Protein AF-A0AAD6Q3X9-F1 (afdb_monomer_lite)

InterPro domains:
  IPR006501 Pectinesterase inhibitor domain [PF04043] (33-123)
  IPR006501 Pectinesterase inhibitor domain [SM00856] (29-137)
  IPR006501 Pectinesterase inhibitor domain [TIGR01614] (27-122)
  IPR035513 Invertase/pectin methylesterase inhibitor domain superfamily [G3DSA:1.20.140.40] (32-134)
  IPR035513 Invertase/pectin methylesterase inhibitor domain superfamily [SSF101148] (34-123)
  IPR051955 Pectinesterase Inhibitor [PTHR31080] (31-121)

pLDDT: mean 74.91, std 17.47, range [41.41, 97.0]

Secondary structure (DSSP, 8-state):
------PPP-------------PPPPP--HHHHHHHHHHTSS-HHHHHHHHHTS---S---HHHHHHHHHHHHHHHHHHHTTHHHHHHTT---HHHHHHHHHHHHHHHHHHHHHHHHHHHHHSSHHHHHHHHHHHHHHHTTT-

Structure (mmCIF, N/CA/C/O backbone):
data_AF-A0AAD6Q3X9-F1
#
_entry.id   AF-A0AAD6Q3X9-F1
#
loop_
_atom_site.group_PDB
_atom_site.id
_atom_site.type_symbol
_atom_site.label_atom_id
_atom_site.label_alt_id
_atom_site.label_comp_id
_atom_site.label_asym_id
_atom_site.label_entity_id
_atom_site.label_seq_id
_atom_site.pdbx_PDB_ins_code
_atom_site.Cartn_x
_atom_site.Cartn_y
_atom_site.Cartn_z
_atom_site.occupancy
_atom_site.B_iso_or_equiv
_atom_site.auth_seq_id
_atom_site.auth_comp_id
_atom_site.auth_asym_id
_atom_site.auth_atom_id
_atom_site.pdbx_PDB_model_num
ATOM 1 N N . MET A 1 1 ? -13.764 -20.085 -17.837 1.00 48.41 1 MET A N 1
ATOM 2 C CA . MET A 1 1 ? -13.186 -20.551 -19.112 1.00 48.41 1 MET A CA 1
ATOM 3 C C . MET A 1 1 ? -14.126 -20.128 -20.227 1.00 48.41 1 MET A C 1
ATOM 5 O O . MET A 1 1 ? -15.186 -20.718 -20.372 1.00 48.41 1 MET A O 1
ATOM 9 N N . ILE A 1 2 ? -13.782 -19.062 -20.946 1.00 49.53 2 ILE A N 1
ATOM 10 C CA . ILE A 1 2 ? -14.475 -18.673 -22.175 1.00 49.53 2 ILE A CA 1
ATOM 11 C C . ILE A 1 2 ? -13.390 -18.626 -23.242 1.00 49.53 2 ILE A C 1
ATOM 13 O O . ILE A 1 2 ? -12.556 -17.726 -23.248 1.00 49.53 2 ILE A O 1
ATOM 17 N N . ILE A 1 3 ? -13.346 -19.664 -24.075 1.00 55.38 3 ILE A N 1
ATOM 18 C CA . ILE A 1 3 ? -12.502 -19.686 -25.267 1.00 55.38 3 ILE A CA 1
ATOM 19 C C . ILE A 1 3 ? -13.245 -18.848 -26.308 1.00 55.38 3 ILE A C 1
ATOM 21 O O . ILE A 1 3 ? -14.200 -19.317 -26.922 1.00 55.38 3 ILE A O 1
ATOM 25 N N . GLY A 1 4 ? -12.853 -17.585 -26.454 1.00 48.38 4 GLY A N 1
ATOM 26 C CA . GLY A 1 4 ? -13.319 -16.740 -27.547 1.00 48.38 4 GLY A CA 1
ATOM 27 C C . GLY A 1 4 ? -12.551 -17.089 -28.816 1.00 48.38 4 GLY A C 1
ATOM 28 O O . GLY A 1 4 ? -11.386 -16.729 -28.945 1.00 48.38 4 GLY A O 1
ATOM 29 N N . ALA A 1 5 ? -13.182 -17.807 -29.743 1.00 64.50 5 ALA A N 1
ATOM 30 C CA . ALA A 1 5 ? -12.652 -17.987 -31.089 1.00 64.50 5 ALA A CA 1
ATOM 31 C C . ALA A 1 5 ? -13.015 -16.759 -31.932 1.00 64.50 5 ALA A C 1
ATOM 33 O O . ALA A 1 5 ? -14.195 -16.435 -32.072 1.00 64.50 5 ALA A O 1
ATOM 34 N N . VAL A 1 6 ? -12.015 -16.085 -32.503 1.00 58.03 6 VAL A N 1
ATOM 35 C CA . VAL A 1 6 ? -12.230 -14.988 -33.455 1.00 58.03 6 VAL A CA 1
ATOM 36 C C . VAL A 1 6 ? -11.811 -15.445 -34.847 1.00 58.03 6 VAL A C 1
ATOM 38 O O . VAL A 1 6 ? -10.683 -15.881 -35.067 1.00 58.03 6 VAL A O 1
ATOM 41 N N . ILE A 1 7 ? -12.760 -15.381 -35.779 1.00 48.94 7 ILE A N 1
ATOM 42 C CA . ILE A 1 7 ? -12.599 -15.761 -37.183 1.00 48.94 7 ILE A CA 1
ATOM 43 C C . ILE A 1 7 ? -11.829 -14.644 -37.898 1.00 48.94 7 ILE A C 1
ATOM 45 O O . ILE A 1 7 ? -12.290 -13.505 -37.951 1.00 48.94 7 ILE A O 1
ATOM 49 N N . GLY A 1 8 ? -10.659 -14.969 -38.450 1.00 45.84 8 GLY A N 1
ATOM 50 C CA . GLY A 1 8 ? -9.857 -14.045 -39.250 1.00 45.84 8 GLY A CA 1
ATOM 51 C C . GLY A 1 8 ? -10.386 -13.915 -40.679 1.00 45.84 8 GLY A C 1
ATOM 52 O O . GLY A 1 8 ? -10.611 -14.914 -41.362 1.00 45.84 8 GLY A O 1
ATOM 53 N N . VAL A 1 9 ? -10.554 -12.680 -41.154 1.00 55.53 9 VAL A N 1
ATOM 54 C CA . VAL A 1 9 ? -10.834 -12.394 -42.568 1.00 55.53 9 VAL A CA 1
ATOM 55 C C . VAL A 1 9 ? -9.515 -12.418 -43.342 1.00 55.53 9 VAL A C 1
ATOM 57 O O . VAL A 1 9 ? -8.615 -11.623 -43.080 1.00 55.53 9 VAL A O 1
ATOM 60 N N . VAL A 1 10 ? -9.402 -13.319 -44.318 1.00 54.44 10 VAL A N 1
ATOM 61 C CA . VAL A 1 10 ? -8.279 -13.358 -45.267 1.00 54.44 10 VAL A CA 1
ATOM 62 C C . VAL A 1 10 ? -8.405 -12.179 -46.234 1.00 54.44 10 VAL A C 1
ATOM 64 O O . VAL A 1 10 ? -9.295 -12.158 -47.084 1.00 54.44 10 VAL A O 1
ATOM 67 N N . VAL A 1 11 ? -7.499 -11.202 -46.138 1.00 50.94 11 VAL A N 1
ATOM 68 C CA . VAL A 1 11 ? -7.372 -10.133 -47.139 1.00 50.94 11 VAL A CA 1
ATOM 69 C C . VAL A 1 11 ? -6.467 -10.602 -48.278 1.00 50.94 11 VAL A C 1
ATOM 71 O O . VAL A 1 11 ? -5.320 -11.004 -48.089 1.00 50.94 11 VAL A O 1
ATOM 74 N N . HIS A 1 12 ? -7.025 -10.553 -49.484 1.00 48.38 12 HIS A N 1
ATOM 75 C CA . HIS A 1 12 ? -6.405 -10.948 -50.741 1.00 48.38 12 HIS A CA 1
ATOM 76 C C . HIS A 1 12 ? -5.201 -10.047 -51.083 1.00 48.38 12 HIS A C 1
ATOM 78 O O . HIS A 1 12 ? -5.324 -8.823 -51.157 1.00 48.38 12 HIS A O 1
ATOM 84 N N . LYS A 1 13 ? -4.040 -10.661 -51.337 1.00 50.06 13 LYS A N 1
ATOM 85 C CA . LYS A 1 13 ? -2.780 -9.999 -51.710 1.00 50.06 13 LYS A CA 1
ATOM 86 C C . LYS A 1 13 ? -2.906 -9.327 -53.083 1.00 50.06 13 LYS A C 1
ATOM 88 O O . LYS A 1 13 ? -2.861 -10.002 -54.109 1.00 50.06 13 LYS A O 1
ATOM 93 N N . ARG A 1 14 ? -3.004 -7.994 -53.120 1.00 47.41 14 ARG A N 1
ATOM 94 C CA . ARG A 1 14 ? -2.735 -7.203 -54.332 1.00 47.41 14 ARG A CA 1
ATOM 95 C C . ARG A 1 14 ? -1.335 -6.612 -54.237 1.00 47.41 14 ARG A C 1
ATOM 97 O O . ARG A 1 14 ? -1.044 -5.792 -53.376 1.00 47.41 14 ARG A O 1
ATOM 104 N N . ASN A 1 15 ? -0.468 -7.092 -55.120 1.00 60.22 15 ASN A N 1
ATOM 105 C CA . ASN A 1 15 ? 0.898 -6.629 -55.296 1.00 60.22 15 ASN A CA 1
ATOM 106 C C . ASN A 1 15 ? 0.886 -5.220 -55.905 1.00 60.22 15 ASN A C 1
ATOM 108 O O . ASN A 1 15 ? 0.592 -5.085 -57.088 1.00 60.22 15 ASN A O 1
ATOM 112 N N . ASN A 1 16 ? 1.212 -4.196 -55.118 1.00 41.56 16 ASN A N 1
ATOM 113 C CA . ASN A 1 16 ? 1.607 -2.891 -55.638 1.00 41.56 16 ASN A CA 1
ATOM 114 C C . ASN A 1 16 ? 2.764 -2.342 -54.803 1.00 41.56 16 ASN A C 1
ATOM 116 O O . ASN A 1 16 ? 2.678 -2.238 -53.582 1.00 41.56 16 ASN A O 1
ATOM 120 N N . LYS A 1 17 ? 3.863 -2.031 -55.496 1.00 55.41 17 LYS A N 1
ATOM 121 C CA . LYS A 1 17 ? 5.062 -1.399 -54.945 1.00 55.41 17 LYS A CA 1
ATOM 122 C C . LYS A 1 17 ? 4.683 -0.069 -54.298 1.00 55.41 17 LYS A C 1
ATOM 124 O O . LYS A 1 17 ? 4.162 0.816 -54.971 1.00 55.41 17 LYS A O 1
ATOM 129 N N . SER A 1 18 ? 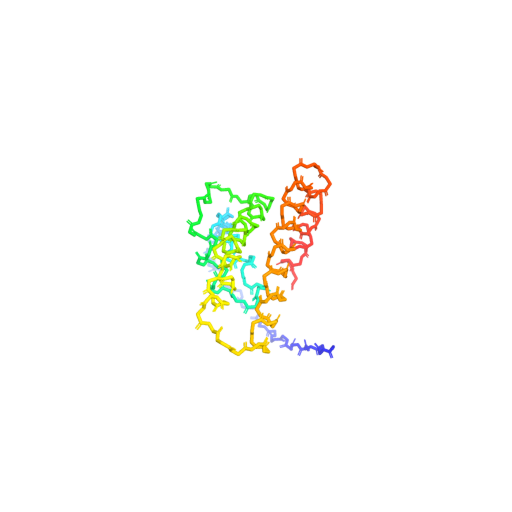4.990 0.093 -53.020 1.00 41.41 18 SER A N 1
ATOM 130 C CA . SER A 1 18 ? 5.096 1.395 -52.365 1.00 41.41 18 SER A CA 1
ATOM 131 C C . SER A 1 18 ? 6.123 1.263 -51.252 1.00 41.41 18 SER A C 1
ATOM 133 O O . SER A 1 18 ? 6.050 0.345 -50.434 1.00 41.41 18 SER A O 1
ATOM 135 N N . SER A 1 19 ? 7.133 2.126 -51.316 1.00 49.69 19 SER A N 1
ATOM 136 C CA . SER A 1 19 ? 8.240 2.235 -50.375 1.00 49.69 19 SER A CA 1
ATOM 137 C C . SER A 1 19 ? 7.707 2.233 -48.948 1.00 49.69 19 SER A C 1
ATOM 139 O O . SER A 1 19 ? 6.972 3.133 -48.557 1.00 49.69 19 SER A O 1
ATOM 141 N N . SER A 1 20 ? 8.022 1.179 -48.204 1.00 42.88 20 SER A N 1
ATOM 142 C CA . SER A 1 20 ? 7.742 1.107 -46.777 1.00 42.88 20 SER A CA 1
ATOM 143 C C . SER A 1 20 ? 9.039 1.480 -46.082 1.00 42.88 20 SER A C 1
ATOM 145 O O . SER A 1 20 ? 9.967 0.672 -46.046 1.00 42.88 20 SER A O 1
ATOM 147 N N . ASP A 1 21 ? 9.125 2.718 -45.601 1.00 49.44 21 ASP A N 1
ATOM 148 C CA . ASP A 1 21 ? 10.098 3.053 -44.568 1.00 49.44 21 ASP A CA 1
ATOM 149 C C . ASP A 1 21 ? 9.933 2.034 -43.427 1.00 49.44 21 ASP A C 1
ATOM 151 O O . ASP A 1 21 ? 8.794 1.735 -43.041 1.00 49.44 21 ASP A O 1
ATOM 155 N N . PRO A 1 22 ? 11.020 1.435 -42.912 1.00 49.88 22 PRO A N 1
ATOM 156 C CA . PRO A 1 22 ? 10.912 0.538 -41.778 1.00 49.88 22 PRO A CA 1
ATOM 157 C C . PRO A 1 22 ? 10.394 1.359 -40.597 1.00 49.88 22 PRO A C 1
ATOM 159 O O . PRO A 1 22 ? 11.081 2.253 -40.107 1.00 49.88 22 PRO A O 1
ATOM 162 N N . VAL A 1 23 ? 9.162 1.077 -40.165 1.00 50.75 23 VAL A N 1
ATOM 163 C CA . VAL A 1 23 ? 8.618 1.598 -38.908 1.00 50.75 23 VAL A CA 1
ATOM 164 C C . VAL A 1 23 ? 9.637 1.243 -37.822 1.00 50.75 23 VAL A C 1
ATOM 166 O O . VAL A 1 23 ? 9.918 0.052 -37.652 1.00 50.75 23 VAL A O 1
ATOM 169 N N . PRO A 1 24 ? 10.238 2.230 -37.130 1.00 54.66 24 PRO A N 1
ATOM 170 C CA . PRO A 1 24 ? 11.192 1.941 -36.075 1.00 54.66 24 PRO A CA 1
ATOM 171 C C . PRO A 1 24 ? 10.519 1.034 -35.039 1.00 54.66 24 PRO A C 1
ATOM 173 O O . PRO A 1 24 ? 9.344 1.258 -34.723 1.00 54.66 24 PRO A O 1
ATOM 176 N N . PRO A 1 25 ? 11.213 0.006 -34.519 1.00 56.84 25 PRO A N 1
ATOM 177 C CA . PRO A 1 25 ? 10.680 -0.772 -33.411 1.00 56.84 25 PRO A CA 1
ATOM 178 C C . PRO A 1 25 ? 10.278 0.196 -32.288 1.00 56.84 25 PRO A C 1
ATOM 180 O O . PRO A 1 25 ? 10.988 1.181 -32.067 1.00 56.84 25 PRO A O 1
ATOM 183 N N . PRO A 1 26 ? 9.132 -0.023 -31.619 1.00 57.59 26 PRO A N 1
ATOM 184 C CA . PRO A 1 26 ? 8.648 0.903 -30.608 1.00 57.59 26 PRO A CA 1
ATOM 185 C C . PRO A 1 26 ? 9.732 1.096 -29.549 1.00 57.59 26 PRO A C 1
ATOM 187 O O . PRO A 1 26 ? 10.123 0.141 -28.876 1.00 57.59 26 PRO A O 1
ATOM 190 N N . GLU A 1 27 ? 10.228 2.328 -29.432 1.00 58.28 27 GLU A N 1
ATOM 191 C CA . GLU A 1 27 ? 11.185 2.705 -28.399 1.00 58.28 27 GLU A CA 1
ATOM 192 C C . GLU A 1 27 ? 10.575 2.354 -27.038 1.00 58.28 27 GLU A C 1
ATOM 194 O O . GLU A 1 27 ? 9.481 2.806 -26.685 1.00 58.28 27 GLU A O 1
ATOM 199 N N . LEU A 1 28 ? 11.267 1.501 -26.281 1.00 63.38 28 LEU A N 1
ATOM 200 C CA . LEU A 1 28 ? 10.874 1.120 -24.930 1.00 63.38 28 LEU A CA 1
ATOM 201 C C . LEU A 1 28 ? 11.145 2.309 -24.009 1.00 63.38 28 LEU A C 1
ATOM 203 O O . LEU A 1 28 ? 12.181 2.393 -23.360 1.00 63.38 28 LEU A O 1
ATOM 207 N N . THR A 1 29 ? 10.215 3.257 -23.976 1.00 75.19 29 THR A N 1
ATOM 208 C CA . THR A 1 29 ? 10.252 4.355 -23.011 1.00 75.19 29 THR A CA 1
ATOM 209 C C . THR A 1 29 ? 9.669 3.892 -21.667 1.00 75.19 29 THR A C 1
ATOM 211 O O . THR A 1 29 ? 8.748 3.063 -21.648 1.00 75.19 29 THR A O 1
ATOM 214 N N . PRO A 1 30 ? 10.115 4.457 -20.530 1.00 73.19 30 PRO A N 1
ATOM 215 C CA . PRO A 1 30 ? 9.511 4.195 -19.220 1.00 73.19 30 PRO A CA 1
ATOM 216 C C . PRO A 1 30 ? 7.989 4.394 -19.213 1.00 73.19 30 PRO A C 1
ATOM 218 O O . PRO A 1 30 ? 7.249 3.590 -18.652 1.00 73.19 30 PRO A O 1
ATOM 221 N N . ALA A 1 31 ? 7.499 5.414 -19.926 1.00 76.06 31 ALA A N 1
ATOM 222 C CA . ALA A 1 31 ? 6.073 5.711 -20.034 1.00 76.06 31 ALA A CA 1
ATOM 223 C C . ALA A 1 31 ? 5.286 4.633 -20.802 1.00 76.06 31 ALA A C 1
ATOM 225 O O . ALA A 1 31 ? 4.164 4.297 -20.419 1.00 76.06 31 ALA A O 1
ATOM 226 N N . THR A 1 32 ? 5.851 4.080 -21.881 1.00 79.81 32 THR A N 1
ATOM 227 C CA . THR A 1 32 ? 5.218 2.989 -22.642 1.00 79.81 32 THR A CA 1
ATOM 228 C C . THR A 1 32 ? 5.217 1.678 -21.862 1.00 79.81 32 THR A C 1
ATOM 230 O O . THR A 1 32 ? 4.199 0.987 -21.853 1.00 79.81 32 THR A O 1
ATOM 233 N N . SER A 1 33 ? 6.304 1.372 -21.147 1.00 77.88 33 SER A N 1
ATOM 234 C CA . SER A 1 33 ? 6.381 0.196 -20.274 1.00 77.88 33 SER A CA 1
ATOM 235 C C . SER A 1 33 ? 5.389 0.299 -19.115 1.00 77.88 33 SER A C 1
ATOM 237 O O . SER A 1 33 ? 4.636 -0.641 -18.865 1.00 77.88 33 SER A O 1
ATOM 239 N N . LEU A 1 34 ? 5.296 1.469 -18.472 1.00 80.44 34 LEU A N 1
ATOM 240 C CA . LEU A 1 34 ? 4.317 1.706 -17.413 1.00 80.44 34 LEU A CA 1
ATOM 241 C C . LEU A 1 34 ? 2.877 1.558 -17.921 1.00 80.44 34 LEU A C 1
ATOM 243 O O . LEU A 1 34 ? 2.052 0.932 -17.258 1.00 80.44 34 LEU A O 1
ATOM 247 N N . LYS A 1 35 ? 2.559 2.092 -19.109 1.00 83.62 35 LYS A N 1
ATOM 248 C CA . LYS A 1 35 ? 1.228 1.912 -19.713 1.00 83.62 35 LYS A CA 1
ATOM 249 C C . LYS A 1 35 ? 0.890 0.439 -19.931 1.00 83.62 35 LYS A C 1
ATOM 251 O O . LYS A 1 35 ? -0.241 0.049 -19.652 1.00 83.62 35 LYS A O 1
ATOM 256 N N . ALA A 1 36 ? 1.842 -0.368 -20.397 1.00 83.38 36 ALA A N 1
ATOM 257 C CA . ALA A 1 36 ? 1.631 -1.801 -20.583 1.00 83.38 36 ALA A CA 1
ATOM 258 C C . ALA A 1 36 ? 1.325 -2.502 -19.248 1.00 83.38 36 ALA A C 1
ATOM 260 O O . ALA A 1 36 ? 0.324 -3.211 -19.153 1.00 83.38 36 ALA A O 1
ATOM 261 N N . VAL A 1 37 ? 2.104 -2.226 -18.196 1.00 79.94 37 VAL A N 1
ATOM 262 C CA . VAL A 1 37 ? 1.875 -2.782 -16.848 1.00 79.94 37 VAL A CA 1
ATOM 263 C C . VAL A 1 37 ? 0.517 -2.355 -16.289 1.00 79.94 37 VAL A C 1
ATOM 265 O O . VAL A 1 37 ? -0.253 -3.187 -15.821 1.00 79.94 37 VAL A O 1
ATOM 268 N N . CYS A 1 38 ? 0.169 -1.071 -16.382 1.00 85.19 38 CYS A N 1
ATOM 269 C CA . CYS A 1 38 ? -1.105 -0.585 -15.858 1.00 85.19 38 CYS A CA 1
ATOM 270 C C . CYS A 1 38 ? -2.318 -1.090 -16.651 1.00 85.19 38 CYS A C 1
ATOM 272 O O . CYS A 1 38 ? -3.402 -1.205 -16.078 1.00 85.19 38 CYS A O 1
ATOM 274 N N . SER A 1 39 ? -2.159 -1.426 -17.938 1.00 88.44 39 SER A N 1
ATOM 275 C CA . SER A 1 39 ? -3.264 -1.891 -18.789 1.00 88.44 39 SER A CA 1
ATOM 276 C C . SER A 1 39 ? -3.894 -3.208 -18.329 1.00 88.44 39 SER A C 1
ATOM 278 O O . SER A 1 39 ? -5.071 -3.435 -18.593 1.00 88.44 39 SER A O 1
ATOM 280 N N . VAL A 1 40 ? -3.140 -4.039 -17.602 1.00 86.56 40 VAL A N 1
ATOM 281 C CA . VAL A 1 40 ? -3.616 -5.325 -17.066 1.00 86.56 40 VAL A CA 1
ATOM 282 C C . VAL A 1 40 ? -4.124 -5.228 -15.624 1.00 86.56 40 VAL A C 1
ATOM 284 O O . VAL A 1 40 ? -4.487 -6.237 -15.024 1.00 86.56 40 VAL A O 1
ATOM 287 N N . THR A 1 41 ? -4.154 -4.025 -15.044 1.00 86.88 41 THR A N 1
ATOM 288 C CA . THR A 1 41 ? -4.675 -3.803 -13.688 1.00 86.88 41 THR A CA 1
ATOM 289 C C . THR A 1 41 ? -6.180 -3.550 -13.702 1.00 86.88 41 THR A C 1
ATOM 291 O O . THR A 1 41 ? -6.743 -3.090 -14.694 1.00 86.88 41 THR A O 1
ATOM 294 N N . GLN A 1 42 ? -6.841 -3.784 -12.566 1.00 93.94 42 GLN A N 1
ATOM 295 C CA . GLN A 1 42 ? -8.264 -3.465 -12.401 1.00 93.94 42 GLN A CA 1
ATOM 296 C C . GLN A 1 42 ? -8.554 -1.956 -12.523 1.00 93.94 42 GLN A C 1
ATOM 298 O O . GLN A 1 42 ? -9.654 -1.577 -12.922 1.00 93.94 42 GLN A O 1
ATOM 303 N N . TYR A 1 43 ? -7.573 -1.094 -12.217 1.00 91.38 43 TYR A N 1
ATOM 304 C CA . TYR A 1 43 ? -7.710 0.367 -12.265 1.00 91.38 43 TYR A CA 1
ATOM 305 C C . TYR A 1 43 ? -6.572 1.021 -13.069 1.00 91.38 43 TYR A C 1
ATOM 307 O O . TYR A 1 43 ? -5.683 1.650 -12.485 1.00 91.38 43 TYR A O 1
ATOM 315 N N . PRO A 1 44 ? -6.598 0.932 -14.414 1.00 89.94 44 PRO A N 1
ATOM 316 C CA . PRO A 1 44 ? -5.481 1.365 -15.255 1.00 89.94 44 PRO A CA 1
ATOM 317 C C . PRO A 1 44 ? -5.136 2.851 -15.121 1.00 89.94 44 PRO A C 1
ATOM 319 O O . PRO A 1 44 ? -3.962 3.216 -15.077 1.00 89.94 44 PRO A O 1
ATOM 322 N N . ALA A 1 45 ? -6.155 3.713 -15.029 1.00 92.19 45 ALA A N 1
ATOM 323 C CA . ALA A 1 45 ? -5.963 5.155 -14.890 1.00 92.19 45 ALA A CA 1
ATOM 324 C C . ALA A 1 45 ? -5.305 5.509 -13.549 1.00 92.19 45 ALA A C 1
ATOM 326 O O . ALA A 1 45 ? -4.313 6.233 -13.522 1.00 92.19 45 ALA A O 1
ATOM 327 N N . SER A 1 46 ? -5.813 4.941 -12.451 1.00 90.69 46 SER A N 1
ATOM 328 C CA . SER A 1 46 ? -5.251 5.134 -11.113 1.00 90.69 46 SER A CA 1
ATOM 329 C C . SER A 1 46 ? -3.820 4.613 -11.031 1.00 90.69 46 SER A C 1
ATOM 331 O O . SER A 1 46 ? -2.952 5.332 -10.558 1.00 90.69 46 SER A O 1
ATOM 333 N N . CYS A 1 47 ? -3.550 3.418 -11.567 1.00 88.56 47 CYS A N 1
ATOM 334 C CA . CYS A 1 47 ? -2.199 2.860 -11.642 1.00 88.56 47 CYS A CA 1
ATOM 335 C C . CYS A 1 47 ? -1.225 3.832 -12.318 1.00 88.56 47 CYS A C 1
ATOM 337 O O . CYS A 1 47 ? -0.181 4.164 -11.753 1.00 88.56 47 CYS A O 1
ATOM 339 N N . PHE A 1 48 ? -1.592 4.342 -13.499 1.00 88.38 48 PHE A N 1
ATOM 340 C CA . PHE A 1 48 ? -0.726 5.247 -14.243 1.00 88.38 48 PHE A CA 1
ATOM 341 C C . PHE A 1 48 ? -0.495 6.547 -13.473 1.00 88.38 48 PHE A C 1
ATOM 343 O O . PHE A 1 48 ? 0.654 6.937 -13.286 1.00 88.38 48 PHE A O 1
ATOM 350 N N . SER A 1 49 ? -1.549 7.204 -12.982 1.00 89.38 49 SER A N 1
ATOM 351 C CA . SER A 1 49 ? -1.421 8.456 -12.227 1.00 89.38 49 SER A CA 1
ATOM 352 C C . SER A 1 49 ? -0.613 8.291 -10.937 1.00 89.38 49 SER A C 1
ATOM 354 O O . SER A 1 49 ? 0.237 9.128 -10.650 1.00 89.38 49 SER A O 1
ATOM 356 N N . SER A 1 50 ? -0.823 7.208 -10.187 1.00 86.62 50 SER A N 1
ATOM 357 C CA . SER A 1 50 ? -0.120 6.963 -8.926 1.00 86.62 50 SER A CA 1
ATOM 358 C C . SER A 1 50 ? 1.371 6.674 -9.110 1.00 86.62 50 SER A C 1
ATOM 360 O O . SER A 1 50 ? 2.176 7.137 -8.307 1.00 86.62 50 SER A O 1
ATOM 362 N N . ILE A 1 51 ? 1.756 5.931 -10.153 1.00 81.31 51 ILE A N 1
ATOM 363 C CA . ILE A 1 51 ? 3.163 5.560 -10.383 1.00 81.31 51 ILE A CA 1
ATOM 364 C C . ILE A 1 51 ? 3.909 6.657 -11.149 1.00 81.31 51 ILE A C 1
ATOM 366 O O . ILE A 1 51 ? 5.050 6.961 -10.817 1.00 81.31 51 ILE A O 1
ATOM 370 N N . SER A 1 52 ? 3.266 7.295 -12.133 1.00 82.75 52 SER A N 1
ATOM 371 C CA . SER A 1 52 ? 3.876 8.384 -12.917 1.00 82.75 52 SER A CA 1
ATOM 372 C C . SER A 1 52 ? 4.200 9.630 -12.088 1.00 82.75 52 SER A C 1
ATOM 374 O O . SER A 1 52 ? 5.079 10.397 -12.472 1.00 82.75 52 SER A O 1
ATOM 376 N N . ALA A 1 53 ? 3.512 9.825 -10.957 1.00 78.62 53 ALA A N 1
ATOM 377 C CA . ALA A 1 53 ? 3.797 10.891 -10.000 1.00 78.62 53 ALA A CA 1
ATOM 378 C C . ALA A 1 53 ? 5.111 10.684 -9.226 1.00 78.62 53 ALA A C 1
ATOM 380 O O . ALA A 1 53 ? 5.619 11.628 -8.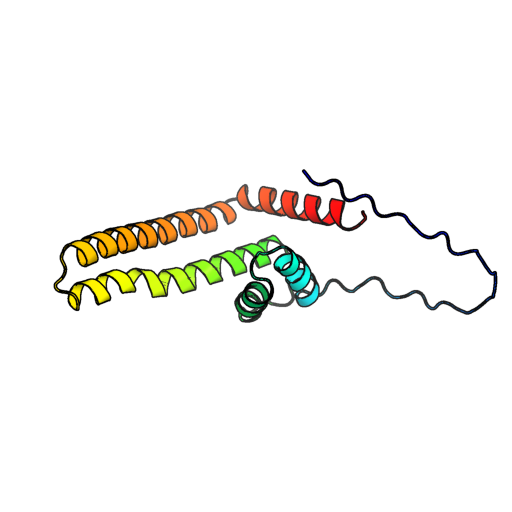623 1.00 78.62 53 ALA A O 1
ATOM 381 N N . LEU A 1 54 ? 5.661 9.466 -9.220 1.00 72.56 54 LEU A N 1
ATOM 382 C CA . LEU A 1 54 ? 6.983 9.197 -8.669 1.00 72.56 54 LEU A CA 1
ATOM 383 C C . LEU A 1 54 ? 8.051 9.510 -9.719 1.00 72.56 54 LEU A C 1
ATOM 385 O O . LEU A 1 54 ? 7.833 9.309 -10.911 1.00 72.56 54 LEU A O 1
ATOM 389 N N . GLU A 1 55 ? 9.228 9.962 -9.285 1.00 64.50 55 GLU A N 1
ATOM 390 C CA . GLU A 1 55 ? 10.381 10.145 -10.171 1.00 64.50 55 GLU A CA 1
ATOM 391 C C . GLU A 1 55 ? 10.822 8.790 -10.751 1.00 64.50 55 GLU A C 1
ATOM 393 O O . GLU A 1 55 ? 11.670 8.083 -10.207 1.00 64.50 55 GLU A O 1
ATOM 398 N N . MET A 1 56 ? 10.222 8.414 -11.880 1.00 63.41 56 MET A N 1
ATOM 399 C CA . MET A 1 56 ? 10.588 7.261 -12.697 1.00 63.41 56 MET A CA 1
ATOM 400 C C . MET A 1 56 ? 11.869 7.580 -13.471 1.00 63.41 56 MET A C 1
ATOM 402 O O . MET A 1 56 ? 11.839 7.631 -14.699 1.00 63.41 56 MET A O 1
ATO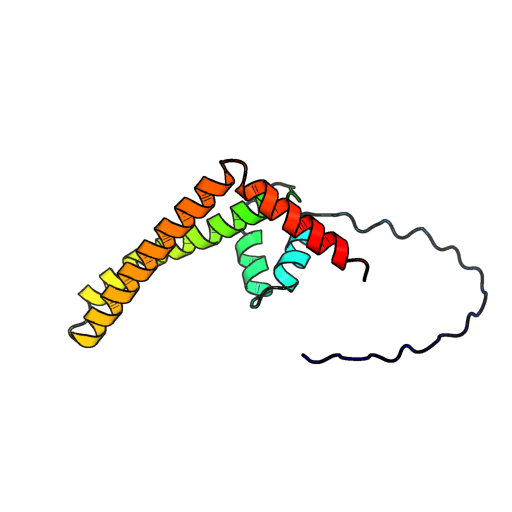M 406 N N . GLY A 1 57 ? 12.967 7.911 -12.783 1.00 57.59 57 GLY A N 1
ATOM 407 C CA . GLY A 1 57 ? 14.194 8.388 -13.425 1.00 57.59 57 GLY A CA 1
ATOM 408 C C . GLY A 1 57 ? 14.582 7.486 -14.593 1.00 57.59 57 GLY A C 1
ATOM 409 O O . GLY A 1 57 ? 14.989 6.371 -14.332 1.00 57.59 57 GLY A O 1
ATOM 410 N N . ASN A 1 58 ? 14.364 7.943 -15.835 1.00 63.16 58 ASN A N 1
ATOM 411 C CA . ASN A 1 58 ? 14.547 7.304 -17.153 1.00 63.16 58 ASN A CA 1
ATOM 412 C C . ASN A 1 58 ? 14.695 5.765 -17.238 1.00 63.16 58 ASN A C 1
ATOM 414 O O . ASN A 1 58 ? 15.381 5.265 -18.126 1.00 63.16 58 ASN A O 1
ATOM 418 N N . THR A 1 59 ? 14.058 4.999 -16.356 1.00 66.44 59 THR A N 1
ATOM 419 C CA . THR A 1 59 ? 14.329 3.570 -16.190 1.00 66.44 59 THR A CA 1
ATOM 420 C C . THR A 1 59 ? 13.143 2.746 -16.640 1.00 66.44 59 THR A C 1
ATOM 422 O O . THR A 1 59 ? 11.989 3.022 -16.311 1.00 66.44 59 THR A O 1
ATOM 425 N N . THR A 1 60 ? 13.443 1.722 -17.424 1.00 69.69 60 THR A N 1
ATOM 426 C CA . THR A 1 60 ? 12.508 0.682 -17.845 1.00 69.69 60 THR A CA 1
ATOM 427 C C . THR A 1 60 ? 12.681 -0.600 -17.038 1.00 69.69 60 THR A C 1
ATOM 429 O O . THR A 1 60 ? 12.020 -1.586 -17.352 1.00 69.69 60 THR A O 1
ATOM 432 N N . ASP A 1 61 ? 13.543 -0.585 -16.012 1.00 71.75 61 ASP A N 1
ATOM 433 C CA . ASP A 1 61 ? 13.830 -1.738 -15.163 1.00 71.75 61 ASP A CA 1
ATOM 434 C C . ASP A 1 61 ? 12.561 -2.177 -14.399 1.00 71.75 61 ASP A C 1
ATOM 436 O O . ASP A 1 61 ? 12.064 -1.425 -13.546 1.00 71.75 61 ASP A O 1
ATOM 440 N N . PRO A 1 62 ? 12.034 -3.388 -14.672 1.00 70.06 62 PRO A N 1
ATOM 441 C CA . PRO A 1 62 ? 10.867 -3.935 -13.989 1.00 70.06 62 PRO A CA 1
ATOM 442 C C . PRO A 1 62 ? 11.015 -3.969 -12.463 1.00 70.06 62 PRO A C 1
ATOM 444 O O . PRO A 1 62 ? 10.045 -3.700 -11.753 1.00 70.06 62 PRO A O 1
ATOM 447 N N . ALA A 1 63 ? 12.219 -4.229 -11.942 1.00 72.25 63 ALA A N 1
ATOM 448 C CA . ALA A 1 63 ? 12.469 -4.279 -10.506 1.00 72.25 63 ALA A CA 1
ATOM 449 C C . ALA A 1 63 ? 12.369 -2.889 -9.863 1.00 72.25 63 ALA A C 1
ATOM 451 O O . ALA A 1 63 ? 11.825 -2.742 -8.763 1.00 72.25 63 ALA A O 1
ATOM 452 N N . VAL A 1 64 ? 12.844 -1.848 -10.554 1.00 76.56 64 VAL A N 1
ATOM 453 C CA . VAL A 1 64 ? 12.696 -0.461 -10.093 1.00 76.56 64 VAL A CA 1
ATOM 454 C C . VAL A 1 64 ? 11.235 -0.025 -10.162 1.00 76.56 64 VAL A C 1
ATOM 456 O O . VAL A 1 64 ? 10.728 0.536 -9.192 1.00 76.56 64 VAL A O 1
ATOM 459 N N . LEU A 1 65 ? 10.527 -0.336 -11.251 1.00 75.56 65 LEU A N 1
ATOM 460 C CA . LEU A 1 65 ? 9.099 -0.028 -11.390 1.00 75.56 65 LEU A CA 1
ATOM 461 C C . LEU A 1 65 ? 8.251 -0.713 -10.308 1.00 75.56 65 LEU A C 1
ATOM 463 O O . LEU A 1 65 ? 7.340 -0.102 -9.741 1.00 75.56 65 LEU A O 1
ATOM 467 N N . PHE A 1 66 ? 8.575 -1.956 -9.961 1.00 77.94 66 PHE A N 1
ATOM 468 C CA . PHE A 1 66 ? 7.892 -2.671 -8.890 1.00 77.94 66 PHE A CA 1
ATOM 469 C C . PHE A 1 66 ? 8.198 -2.065 -7.510 1.00 77.94 66 PHE A C 1
ATOM 471 O O . PHE A 1 66 ? 7.271 -1.809 -6.743 1.00 77.94 66 PHE A O 1
ATOM 478 N N . LYS A 1 67 ? 9.457 -1.705 -7.213 1.00 79.25 67 LYS A N 1
ATOM 479 C CA . LYS A 1 67 ? 9.810 -0.980 -5.972 1.00 79.25 67 LYS A CA 1
ATOM 480 C C . LYS A 1 67 ? 9.084 0.361 -5.848 1.00 79.25 67 LYS A C 1
ATOM 482 O O . LYS A 1 67 ? 8.631 0.714 -4.760 1.00 79.25 67 LYS A O 1
ATOM 487 N N . LEU A 1 68 ? 8.952 1.102 -6.949 1.00 80.31 68 LEU A N 1
ATOM 488 C CA . LEU A 1 68 ? 8.167 2.337 -6.984 1.00 80.31 68 LEU A CA 1
ATOM 489 C C . LEU A 1 68 ? 6.694 2.054 -6.668 1.00 80.31 68 LEU A C 1
ATOM 491 O O . LEU A 1 68 ? 6.112 2.748 -5.840 1.00 80.31 68 LEU A O 1
ATOM 495 N N . SER A 1 69 ? 6.126 0.991 -7.241 1.00 81.38 69 SER A N 1
ATOM 496 C CA . SER A 1 69 ? 4.750 0.563 -6.962 1.00 81.38 69 SER A CA 1
ATOM 497 C C . SER A 1 69 ? 4.539 0.237 -5.478 1.00 81.38 69 SER A C 1
ATOM 499 O O . SER A 1 69 ? 3.587 0.728 -4.874 1.00 81.38 69 SER A O 1
ATOM 501 N N . LEU A 1 70 ? 5.458 -0.504 -4.847 1.00 85.81 70 LEU A N 1
ATOM 502 C CA . LEU A 1 70 ? 5.394 -0.783 -3.405 1.00 85.81 70 LEU A CA 1
ATOM 503 C C . LEU A 1 70 ? 5.504 0.496 -2.562 1.00 85.81 70 LEU A C 1
ATOM 505 O O . LEU A 1 70 ? 4.796 0.642 -1.567 1.00 85.81 70 LEU A O 1
ATOM 509 N N . ARG A 1 71 ? 6.341 1.458 -2.975 1.00 85.38 71 ARG A N 1
ATOM 510 C CA . ARG A 1 71 ? 6.462 2.758 -2.299 1.00 85.38 71 ARG A CA 1
ATOM 511 C C . ARG A 1 71 ? 5.166 3.566 -2.365 1.00 85.38 71 ARG A C 1
ATOM 513 O O . ARG A 1 71 ? 4.811 4.179 -1.360 1.00 85.38 71 ARG A O 1
ATOM 520 N N . VAL A 1 72 ? 4.458 3.559 -3.501 1.00 87.62 72 VAL A N 1
ATOM 521 C CA . VAL A 1 72 ? 3.122 4.182 -3.606 1.00 87.62 72 VAL A CA 1
ATOM 522 C C . VAL A 1 72 ? 2.203 3.604 -2.535 1.00 87.62 72 VAL A C 1
ATOM 524 O O . VAL A 1 72 ? 1.618 4.358 -1.759 1.00 87.62 72 VAL A O 1
ATOM 527 N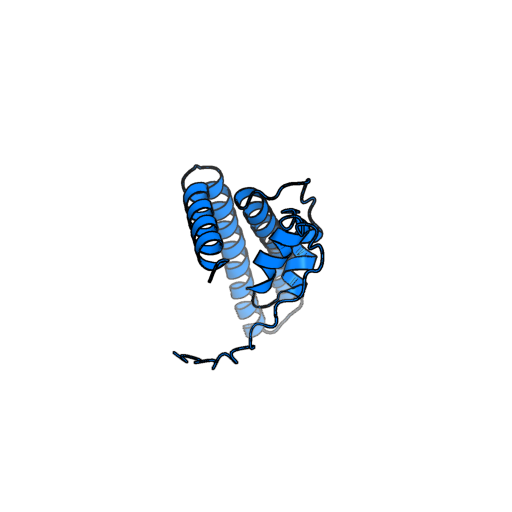 N . VAL A 1 73 ? 2.102 2.273 -2.471 1.00 90.06 73 VAL A N 1
ATOM 528 C CA . VAL A 1 73 ? 1.200 1.593 -1.532 1.00 90.06 73 VAL A CA 1
ATOM 529 C C . VAL A 1 73 ? 1.580 1.917 -0.088 1.00 90.06 73 VAL A C 1
ATOM 531 O O . VAL A 1 73 ? 0.710 2.275 0.700 1.00 90.06 73 VAL A O 1
ATOM 534 N N . MET A 1 74 ? 2.873 1.882 0.248 1.00 89.62 74 MET A N 1
ATOM 535 C CA . MET A 1 74 ? 3.357 2.194 1.595 1.00 89.62 74 MET A CA 1
ATOM 536 C C . MET A 1 74 ? 3.008 3.622 2.016 1.00 89.62 74 MET A C 1
ATOM 538 O O . MET A 1 74 ? 2.569 3.853 3.142 1.00 89.62 74 MET A O 1
ATOM 542 N N . ASN A 1 75 ? 3.182 4.585 1.109 1.00 89.12 75 ASN A N 1
ATOM 543 C CA . ASN A 1 75 ? 2.868 5.982 1.377 1.00 89.12 75 ASN A CA 1
ATOM 544 C C . ASN A 1 75 ? 1.373 6.191 1.649 1.00 89.12 75 ASN A C 1
ATOM 546 O O . ASN A 1 75 ? 1.019 6.924 2.568 1.00 89.12 75 ASN A O 1
ATOM 550 N N . GLU A 1 76 ? 0.494 5.545 0.880 1.00 91.38 76 GLU A N 1
ATOM 551 C CA . GLU A 1 76 ? -0.950 5.648 1.112 1.00 91.38 76 GLU A CA 1
ATOM 552 C C . GLU A 1 76 ? -1.386 4.912 2.386 1.00 91.38 76 GLU A C 1
ATOM 554 O O . GLU A 1 76 ? -2.121 5.484 3.190 1.00 91.38 76 GLU A O 1
ATOM 559 N N . LEU A 1 77 ? -0.874 3.704 2.650 1.00 92.19 77 LEU A N 1
ATOM 560 C CA . LEU A 1 77 ? -1.164 2.977 3.894 1.00 92.19 77 LEU A CA 1
ATOM 561 C C . LEU A 1 77 ? -0.696 3.746 5.133 1.00 92.19 77 LEU A C 1
ATOM 563 O O . LEU A 1 77 ? -1.435 3.846 6.109 1.00 92.19 77 LEU A O 1
ATOM 567 N N . SER A 1 78 ? 0.478 4.377 5.072 1.00 88.44 78 SER A N 1
ATOM 568 C CA . SER A 1 78 ? 1.005 5.189 6.177 1.00 88.44 78 SER A CA 1
ATOM 569 C C . SER A 1 78 ? 0.122 6.393 6.512 1.00 88.44 78 SER A C 1
ATOM 571 O O . SER A 1 78 ? 0.107 6.834 7.656 1.00 88.44 78 SER A O 1
ATOM 573 N N . LYS A 1 79 ? -0.629 6.932 5.541 1.00 89.38 79 LYS A N 1
ATOM 574 C CA . LYS A 1 79 ? -1.612 8.003 5.788 1.00 89.38 79 LYS A CA 1
ATOM 575 C C . LYS A 1 79 ? -2.912 7.468 6.389 1.00 89.38 79 LYS A C 1
ATOM 577 O O . LYS A 1 79 ? -3.587 8.194 7.117 1.00 89.38 79 LYS A O 1
ATOM 582 N N . LEU A 1 80 ? -3.280 6.234 6.043 1.00 91.81 80 LEU A N 1
ATOM 583 C CA . LEU A 1 80 ? -4.518 5.594 6.482 1.00 91.81 80 LEU A CA 1
ATOM 584 C C . LEU A 1 80 ? -4.408 4.968 7.870 1.00 91.81 80 LEU A C 1
ATOM 586 O O . LEU A 1 80 ? -5.412 4.948 8.573 1.00 91.81 80 LEU A O 1
ATOM 590 N N . LYS A 1 81 ? -3.225 4.495 8.280 1.00 89.75 81 LYS A N 1
ATOM 591 C CA . LYS A 1 81 ? -3.053 3.744 9.534 1.00 89.75 81 LYS A CA 1
ATOM 592 C C . LYS A 1 81 ? -3.554 4.494 10.775 1.00 89.75 81 LYS A C 1
ATOM 594 O O . LYS A 1 81 ? -4.213 3.906 11.615 1.00 89.75 81 LYS A O 1
ATOM 599 N N . ASP A 1 82 ? -3.358 5.815 10.833 1.00 89.25 82 ASP A N 1
ATOM 600 C CA . ASP A 1 82 ? -3.777 6.629 11.986 1.00 89.25 82 ASP A CA 1
ATOM 601 C C . ASP A 1 82 ? -5.262 7.040 11.908 1.00 89.25 82 ASP A C 1
ATOM 603 O O . ASP A 1 82 ? -5.790 7.711 12.799 1.00 89.25 82 ASP A O 1
ATOM 607 N N . TYR A 1 83 ? -5.938 6.747 10.794 1.00 93.94 83 TYR A N 1
ATOM 608 C CA . TYR A 1 83 ? -7.295 7.218 10.532 1.00 93.94 83 TYR A CA 1
ATOM 609 C C . TYR A 1 83 ? -8.347 6.509 11.398 1.00 93.94 83 TYR A C 1
ATOM 611 O O . TYR A 1 83 ? -9.174 7.213 11.983 1.00 93.94 83 TYR A O 1
ATOM 619 N N . PRO A 1 84 ? -8.326 5.168 11.562 1.00 94.50 84 PRO A N 1
ATOM 620 C CA . PRO A 1 84 ? -9.241 4.487 12.469 1.00 94.50 84 PRO A CA 1
ATOM 621 C C . PRO A 1 84 ? -9.173 5.027 13.899 1.00 94.50 84 PRO A C 1
ATOM 623 O O . PRO A 1 84 ? -10.216 5.319 14.479 1.00 94.50 84 PRO A O 1
ATOM 626 N N . ASP A 1 85 ? -7.972 5.265 14.430 1.00 92.31 85 ASP A N 1
ATOM 627 C CA . ASP A 1 85 ? -7.788 5.779 15.792 1.00 92.31 85 ASP A CA 1
ATOM 628 C C . ASP A 1 85 ? -8.369 7.189 15.964 1.00 92.31 85 ASP A C 1
ATOM 630 O O . ASP A 1 85 ? -9.031 7.480 16.964 1.00 92.31 85 ASP A O 1
ATOM 634 N N . LYS A 1 86 ? -8.198 8.060 14.960 1.00 93.94 86 LYS A N 1
ATOM 635 C CA . LYS A 1 86 ? -8.821 9.396 14.938 1.00 93.94 86 LYS A CA 1
ATOM 636 C C . LYS A 1 86 ? -10.348 9.318 14.914 1.00 93.94 86 LYS A C 1
ATOM 638 O O . LYS A 1 86 ? -11.018 10.126 15.559 1.00 93.94 86 LYS A O 1
ATOM 643 N N . LEU A 1 87 ? -10.908 8.357 14.180 1.00 94.69 87 LEU A N 1
ATOM 644 C CA . LEU A 1 87 ? -12.355 8.157 14.107 1.00 94.69 87 LEU A CA 1
ATOM 645 C C . LEU A 1 87 ? -12.914 7.604 15.420 1.00 94.69 87 LEU A C 1
ATOM 647 O O . LEU A 1 87 ? -13.946 8.090 15.877 1.00 94.69 87 LEU A O 1
ATOM 651 N N . ILE A 1 88 ? -12.219 6.660 16.062 1.00 94.62 88 ILE A N 1
ATOM 652 C CA . ILE A 1 88 ? -12.611 6.097 17.364 1.00 94.62 88 ILE A CA 1
ATOM 653 C C . ILE A 1 88 ? -12.792 7.209 18.404 1.00 94.62 88 ILE A C 1
ATOM 655 O O . ILE A 1 88 ? -13.774 7.197 19.142 1.00 94.62 88 ILE A O 1
ATOM 659 N N . GLN A 1 89 ? -11.904 8.209 18.421 1.00 93.56 89 GLN A N 1
ATOM 660 C CA . GLN A 1 89 ? -11.985 9.351 19.344 1.00 93.56 89 GLN A CA 1
ATOM 661 C C . GLN A 1 89 ? -13.238 10.223 19.151 1.00 93.56 89 GLN A C 1
ATOM 663 O O . GLN A 1 89 ? -13.597 10.981 20.049 1.00 93.56 89 GLN A O 1
ATOM 668 N N . SER A 1 90 ? -13.897 10.131 17.993 1.00 93.81 90 SER A N 1
ATOM 669 C CA . SER A 1 90 ? -15.033 10.981 17.611 1.00 93.81 90 SER A CA 1
ATOM 670 C C . SER A 1 90 ? -16.382 10.247 17.622 1.00 93.81 90 SER A C 1
ATOM 672 O O . SER A 1 90 ? -17.400 10.838 17.264 1.00 93.81 90 SER A O 1
ATOM 674 N N . ILE A 1 91 ? -16.410 8.962 17.990 1.00 94.69 91 ILE A N 1
ATOM 675 C CA . ILE A 1 91 ? -17.588 8.090 17.882 1.00 94.69 91 ILE A CA 1
ATOM 676 C C . ILE A 1 91 ? -17.923 7.503 19.255 1.00 94.69 91 ILE A C 1
ATOM 678 O O . ILE A 1 91 ? -17.042 7.006 19.944 1.00 94.69 91 ILE A O 1
ATOM 682 N N . ASN A 1 92 ? -19.206 7.497 19.631 1.00 94.44 92 ASN A N 1
ATOM 683 C CA . ASN A 1 92 ? -19.687 6.891 20.885 1.00 94.44 92 ASN A CA 1
ATOM 684 C C . ASN A 1 92 ? -20.250 5.471 20.709 1.00 94.44 92 ASN A C 1
ATOM 686 O O . ASN A 1 92 ? -20.496 4.779 21.694 1.00 94.44 92 ASN A O 1
ATOM 690 N N . ASP A 1 93 ? -20.497 5.048 19.470 1.00 97.00 93 ASP A N 1
ATOM 691 C CA . ASP A 1 93 ? -21.008 3.715 19.164 1.00 97.00 93 ASP A CA 1
ATOM 692 C C . ASP A 1 93 ? -19.900 2.669 19.343 1.00 97.00 93 ASP A C 1
ATOM 694 O O . ASP A 1 93 ? -18.885 2.684 18.644 1.00 97.00 93 ASP A O 1
ATOM 698 N N . THR A 1 94 ? -20.103 1.749 20.283 1.00 94.50 94 THR A N 1
ATOM 699 C CA . THR A 1 94 ? -19.114 0.728 20.642 1.00 94.50 94 THR A CA 1
ATOM 700 C C . THR A 1 94 ? -18.898 -0.304 19.537 1.00 94.50 94 THR A C 1
ATOM 702 O O . THR A 1 94 ? -17.783 -0.787 19.376 1.00 94.50 94 THR A O 1
ATOM 705 N N . ILE A 1 95 ? -19.929 -0.617 18.742 1.00 95.44 95 ILE A N 1
ATOM 706 C CA . ILE A 1 95 ? -19.819 -1.554 17.615 1.00 95.44 95 ILE A CA 1
ATOM 707 C C . ILE A 1 95 ? -18.939 -0.929 16.529 1.00 95.44 95 ILE A C 1
ATOM 709 O O . ILE A 1 95 ? -18.050 -1.589 15.989 1.00 95.44 95 ILE A O 1
ATOM 713 N N . LEU A 1 96 ? -19.145 0.358 16.238 1.00 95.75 96 LEU A N 1
ATOM 714 C CA . LEU A 1 96 ? -18.303 1.087 15.290 1.00 95.75 96 LEU A CA 1
ATOM 715 C C . LEU A 1 96 ? -16.867 1.235 15.794 1.00 95.75 96 LEU A C 1
ATOM 717 O O . LEU A 1 96 ? -15.936 1.079 15.006 1.00 95.75 96 LEU A O 1
ATOM 721 N N . GLN A 1 97 ? -16.666 1.494 17.088 1.00 96.12 97 GLN A N 1
ATOM 722 C CA . GLN A 1 97 ? -15.321 1.534 17.661 1.00 96.12 97 GLN A CA 1
ATOM 723 C C . GLN A 1 97 ? -14.596 0.194 17.507 1.00 96.12 97 GLN A C 1
ATOM 725 O O . GLN A 1 97 ? -13.432 0.177 17.115 1.00 96.12 97 GLN A O 1
ATOM 730 N N . ASP A 1 98 ? -15.264 -0.927 17.779 1.00 95.94 98 ASP A N 1
ATOM 731 C CA . ASP A 1 98 ? -14.649 -2.250 17.647 1.00 95.94 98 ASP A CA 1
ATOM 732 C C . ASP A 1 98 ? -14.334 -2.594 16.186 1.00 95.94 98 ASP A C 1
ATOM 734 O O . ASP A 1 98 ? -13.250 -3.101 15.897 1.00 95.94 98 ASP A O 1
ATOM 738 N N . ALA A 1 99 ? -15.212 -2.233 15.245 1.00 96.25 99 ALA A N 1
ATOM 739 C CA . ALA A 1 99 ? -14.920 -2.362 13.819 1.00 96.25 99 ALA A CA 1
ATOM 740 C C . ALA A 1 99 ? -13.692 -1.528 13.404 1.00 96.25 99 ALA A C 1
ATOM 742 O O . ALA A 1 99 ? -12.842 -2.002 12.651 1.00 96.25 99 ALA A O 1
ATOM 743 N N . LEU A 1 100 ? -13.555 -0.305 13.924 1.00 96.75 100 LEU A N 1
ATOM 744 C CA . LEU A 1 100 ? -12.402 0.551 13.639 1.00 96.75 100 LEU A CA 1
ATOM 745 C C . LEU A 1 100 ? -11.105 0.027 14.264 1.00 96.75 100 LEU A C 1
ATOM 747 O O . LEU A 1 100 ? -10.055 0.163 13.643 1.00 96.75 100 LEU A O 1
ATOM 751 N N . LYS A 1 101 ? -11.157 -0.631 15.429 1.00 95.31 101 LYS A N 1
ATOM 752 C CA . LYS A 1 101 ? -9.982 -1.323 15.988 1.00 95.31 101 LYS A CA 1
ATOM 753 C C . LYS A 1 101 ? -9.505 -2.439 15.063 1.00 95.31 101 LYS A C 1
ATOM 755 O O . LYS A 1 101 ? -8.307 -2.562 14.843 1.00 95.31 101 LYS A O 1
ATOM 760 N N . VAL A 1 102 ? -10.428 -3.203 14.470 1.00 96.12 102 VAL A N 1
ATOM 761 C CA . VAL A 1 102 ? -10.074 -4.213 13.458 1.00 96.12 102 VAL A CA 1
ATOM 762 C C . VAL A 1 102 ? -9.413 -3.555 12.247 1.00 96.12 102 VAL A C 1
ATOM 764 O O . VAL A 1 102 ? -8.380 -4.034 11.791 1.00 96.12 102 VAL A O 1
ATOM 767 N N . CYS A 1 103 ? -9.955 -2.440 11.748 1.00 96.00 103 CYS A N 1
ATOM 768 C CA . CYS A 1 103 ? -9.321 -1.688 10.661 1.00 96.00 103 CYS A CA 1
ATOM 769 C C . CYS A 1 103 ? -7.906 -1.213 11.027 1.00 96.00 103 CYS A C 1
ATOM 771 O O . CYS A 1 103 ? -7.016 -1.316 10.190 1.00 96.00 103 CYS A O 1
ATOM 773 N N . SER A 1 104 ? -7.705 -0.725 12.257 1.00 94.69 104 SER A N 1
ATOM 774 C CA . SER A 1 104 ? -6.394 -0.304 12.773 1.00 94.69 104 SER A CA 1
ATOM 775 C C . SER A 1 104 ? -5.386 -1.455 12.693 1.00 94.69 104 SER A C 1
ATOM 777 O O . SER A 1 104 ? -4.380 -1.344 11.996 1.00 94.69 104 SER A O 1
ATOM 779 N N . THR A 1 105 ? -5.735 -2.625 13.243 1.00 94.88 105 THR A N 1
ATOM 780 C CA . THR A 1 105 ? -4.895 -3.832 13.161 1.00 94.88 105 THR A CA 1
ATOM 781 C C . THR A 1 105 ? -4.612 -4.257 11.720 1.00 94.88 105 THR A C 1
ATOM 783 O O . THR A 1 105 ? -3.480 -4.581 11.388 1.00 94.88 105 THR A O 1
ATOM 786 N N . VAL A 1 106 ? -5.615 -4.239 10.838 1.00 95.94 106 VAL A N 1
ATOM 787 C CA . VAL A 1 106 ? -5.425 -4.631 9.432 1.00 95.94 106 VAL A CA 1
ATOM 788 C C . VAL A 1 106 ? -4.495 -3.664 8.694 1.00 95.94 106 VAL A C 1
ATOM 790 O O . VAL A 1 106 ? -3.715 -4.105 7.850 1.00 95.94 106 VAL A O 1
ATOM 793 N N . PHE A 1 107 ? -4.559 -2.360 8.977 1.00 95.38 107 PHE A N 1
ATOM 794 C CA . PHE A 1 107 ? -3.654 -1.389 8.362 1.00 95.38 107 PHE A CA 1
ATOM 795 C C . PHE A 1 107 ? -2.225 -1.503 8.891 1.00 95.38 107 PHE A C 1
ATOM 797 O O . PHE A 1 107 ? -1.302 -1.438 8.078 1.00 95.38 107 PHE A O 1
ATOM 804 N N . ASP A 1 108 ? -2.041 -1.733 10.190 1.00 93.50 108 ASP A N 1
ATOM 805 C CA . ASP A 1 108 ? -0.719 -1.996 10.767 1.00 93.50 108 ASP A CA 1
ATOM 806 C C . ASP A 1 108 ? -0.105 -3.275 10.180 1.00 93.50 108 ASP A C 1
ATOM 808 O O . ASP A 1 108 ? 0.994 -3.235 9.624 1.00 93.50 108 ASP A O 1
ATOM 812 N N . ASP A 1 109 ? -0.863 -4.376 10.153 1.00 94.00 109 ASP A N 1
ATOM 813 C CA . ASP A 1 109 ? -0.435 -5.635 9.533 1.00 94.00 109 ASP A CA 1
ATOM 814 C C . ASP A 1 109 ? -0.065 -5.449 8.052 1.00 94.00 109 ASP A C 1
ATOM 816 O O . ASP A 1 109 ? 0.881 -6.062 7.549 1.00 94.00 109 ASP A O 1
ATOM 820 N N . ALA A 1 110 ? -0.824 -4.628 7.319 1.00 94.25 110 ALA A N 1
ATOM 821 C CA . ALA A 1 110 ? -0.548 -4.346 5.915 1.00 94.25 110 ALA A CA 1
ATOM 822 C C . ALA A 1 110 ? 0.758 -3.559 5.732 1.00 94.25 110 ALA A C 1
ATOM 824 O O . ALA A 1 110 ? 1.510 -3.847 4.798 1.00 94.25 110 ALA A O 1
ATOM 825 N N . VAL A 1 111 ? 1.044 -2.594 6.613 1.00 93.06 111 VAL A N 1
ATOM 826 C CA . VAL A 1 111 ? 2.309 -1.846 6.620 1.00 93.06 111 VAL A CA 1
ATOM 827 C C . VAL A 1 111 ? 3.481 -2.782 6.911 1.00 93.06 111 VAL A C 1
ATOM 829 O O . VAL A 1 111 ? 4.461 -2.772 6.165 1.00 93.06 111 VAL A O 1
ATOM 832 N N . ASP A 1 112 ? 3.371 -3.634 7.927 1.00 91.69 112 ASP A N 1
ATOM 833 C CA . ASP A 1 112 ? 4.440 -4.560 8.309 1.00 91.69 112 ASP A CA 1
ATOM 834 C C . ASP A 1 112 ? 4.752 -5.557 7.187 1.00 91.69 112 ASP A C 1
ATOM 836 O O . ASP A 1 112 ? 5.890 -5.649 6.720 1.00 91.69 112 ASP A O 1
ATOM 840 N N . ARG A 1 113 ? 3.724 -6.213 6.637 1.00 91.69 113 ARG A N 1
ATOM 841 C CA . ARG A 1 113 ? 3.885 -7.156 5.514 1.00 91.69 113 ARG A CA 1
ATOM 842 C C . ARG A 1 113 ? 4.483 -6.499 4.275 1.00 91.69 113 ARG A C 1
ATOM 844 O O . ARG A 1 113 ? 5.222 -7.135 3.516 1.00 91.69 113 ARG A O 1
ATOM 851 N N . LEU A 1 114 ? 4.150 -5.234 4.028 1.00 91.38 114 LEU A N 1
ATOM 852 C CA . LEU A 1 114 ? 4.697 -4.496 2.899 1.00 91.38 114 LEU A CA 1
ATOM 853 C C . LEU A 1 114 ? 6.166 -4.120 3.129 1.00 91.38 114 LEU A C 1
ATOM 855 O O . LEU A 1 114 ? 6.960 -4.221 2.194 1.00 91.38 114 LEU A O 1
ATOM 859 N N . ASN A 1 115 ? 6.553 -3.748 4.351 1.00 90.19 115 ASN A N 1
ATOM 860 C CA . ASN A 1 115 ? 7.957 -3.533 4.716 1.00 90.19 115 ASN A CA 1
ATOM 861 C C . ASN A 1 115 ? 8.791 -4.809 4.562 1.00 90.19 115 ASN A C 1
ATOM 863 O O . ASN A 1 115 ? 9.892 -4.756 4.005 1.00 90.19 115 ASN A O 1
ATOM 867 N N . ASP A 1 116 ? 8.251 -5.955 4.975 1.00 87.88 116 ASP A N 1
ATOM 868 C CA . ASP A 1 116 ? 8.891 -7.257 4.776 1.00 87.88 116 ASP A CA 1
ATOM 869 C C . ASP A 1 116 ? 9.067 -7.566 3.285 1.00 87.88 116 ASP A C 1
ATOM 871 O O . ASP A 1 116 ? 10.136 -7.999 2.849 1.00 87.88 116 ASP A O 1
ATOM 875 N N . SER A 1 117 ? 8.046 -7.267 2.474 1.00 84.62 117 SER A N 1
ATOM 876 C CA . SER A 1 117 ? 8.092 -7.437 1.016 1.00 84.62 117 SER A CA 1
ATOM 877 C C . SER A 1 117 ? 9.152 -6.544 0.364 1.00 84.62 117 SER A C 1
ATOM 87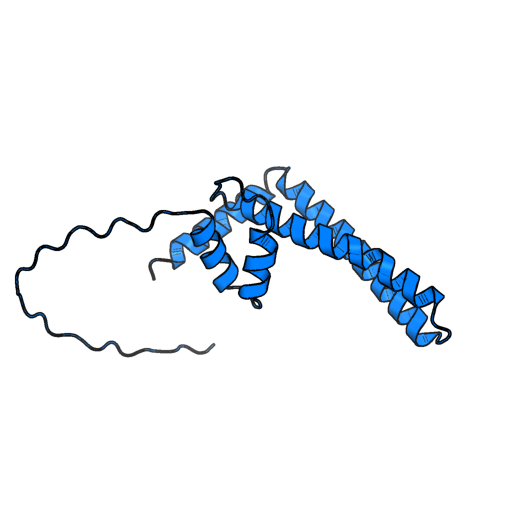9 O O . SER A 1 117 ? 9.898 -6.988 -0.504 1.00 84.62 117 SER A O 1
ATOM 881 N N . ILE A 1 118 ? 9.266 -5.282 0.788 1.00 82.44 118 ILE A N 1
ATOM 882 C CA . ILE A 1 118 ? 10.304 -4.369 0.288 1.00 82.44 118 ILE A CA 1
ATOM 883 C C . ILE A 1 118 ? 11.697 -4.860 0.706 1.00 82.44 118 ILE A C 1
ATOM 885 O O . ILE A 1 118 ? 12.634 -4.802 -0.091 1.00 82.44 118 ILE A O 1
ATOM 889 N N . SER A 1 119 ? 11.837 -5.364 1.932 1.00 83.00 119 SER A N 1
ATOM 890 C CA . SER A 1 119 ? 13.109 -5.866 2.458 1.00 83.00 119 SER A CA 1
ATOM 891 C C . SER A 1 119 ? 13.565 -7.135 1.734 1.00 83.00 119 SER A C 1
ATOM 893 O O . SER A 1 119 ? 14.731 -7.232 1.353 1.00 83.00 119 SER A O 1
ATOM 895 N N . SER A 1 120 ? 12.655 -8.072 1.448 1.00 78.50 120 SER A N 1
ATOM 896 C CA . SER A 1 120 ? 12.973 -9.308 0.714 1.00 78.50 120 SER A CA 1
ATOM 897 C C . SER A 1 120 ? 13.410 -9.046 -0.731 1.00 78.50 120 SER A C 1
ATOM 899 O O . SER A 1 120 ? 14.282 -9.732 -1.256 1.00 78.50 120 SER A O 1
ATOM 901 N N . MET A 1 121 ? 12.902 -7.986 -1.361 1.00 70.31 121 MET A N 1
ATOM 902 C CA . MET A 1 121 ? 13.373 -7.548 -2.677 1.00 70.31 121 MET A CA 1
ATOM 903 C C . MET A 1 121 ? 14.802 -7.000 -2.697 1.00 70.31 121 MET A C 1
ATOM 905 O O . MET A 1 121 ? 15.428 -6.946 -3.757 1.00 70.31 121 MET A O 1
ATOM 909 N N . VAL A 1 122 ? 15.305 -6.501 -1.568 1.00 63.25 122 VAL A N 1
ATOM 910 C CA . VAL A 1 122 ? 16.707 -6.069 -1.451 1.00 63.25 122 VAL A CA 1
ATOM 911 C C . VAL A 1 122 ? 17.619 -7.290 -1.305 1.00 63.25 122 VAL A C 1
ATOM 913 O O . VAL A 1 122 ? 18.757 -7.268 -1.769 1.00 63.25 122 VAL A O 1
ATOM 916 N N . VAL A 1 123 ? 17.099 -8.379 -0.738 1.00 59.88 123 VAL A N 1
ATOM 917 C CA . VAL A 1 123 ? 17.800 -9.647 -0.529 1.00 59.88 123 VAL A CA 1
ATOM 918 C C . VAL A 1 123 ? 17.550 -10.586 -1.716 1.00 59.88 123 VAL A C 1
ATOM 920 O O . VAL A 1 123 ? 16.898 -11.600 -1.557 1.00 59.88 123 VAL A O 1
ATOM 923 N N . GLY A 1 124 ? 18.040 -10.241 -2.914 1.00 55.56 124 GLY A N 1
ATOM 924 C CA . GLY A 1 124 ? 18.274 -11.141 -4.070 1.00 55.56 124 GLY A CA 1
ATOM 925 C C . GLY A 1 124 ? 17.106 -11.966 -4.658 1.00 55.56 124 GLY A C 1
ATOM 926 O O . GLY A 1 124 ? 16.828 -11.858 -5.848 1.00 55.56 124 GLY A O 1
ATOM 927 N N . GLU A 1 125 ? 16.424 -12.786 -3.859 1.00 57.75 125 GLU A N 1
ATOM 928 C CA . GLU A 1 125 ? 15.387 -13.756 -4.239 1.00 57.75 125 GLU A CA 1
ATOM 929 C C . GLU A 1 125 ? 14.113 -13.090 -4.786 1.00 57.75 125 GLU A C 1
ATOM 931 O O . GLU A 1 125 ? 13.475 -13.603 -5.710 1.00 57.75 125 GLU A O 1
ATOM 936 N N . GLY A 1 126 ? 13.762 -11.907 -4.269 1.00 56.88 126 GLY A N 1
ATOM 937 C CA . GLY A 1 126 ? 12.625 -11.133 -4.770 1.00 56.88 126 GLY A CA 1
ATOM 938 C C . GLY A 1 126 ? 12.857 -10.538 -6.162 1.00 56.88 126 GLY A C 1
ATOM 939 O O . GLY A 1 126 ? 11.895 -10.315 -6.889 1.00 56.88 126 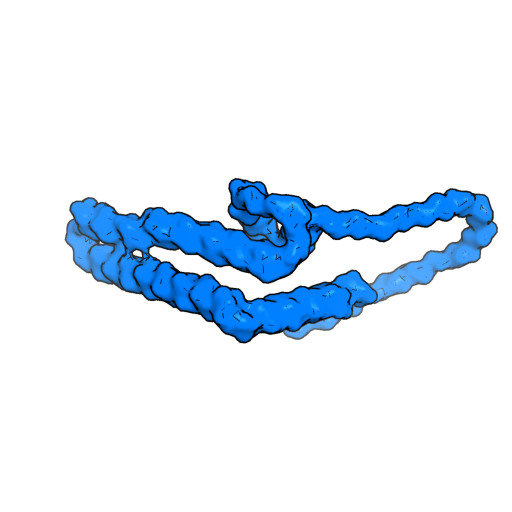GLY A O 1
ATOM 940 N N . LEU A 1 127 ? 14.114 -10.307 -6.561 1.00 58.69 127 LEU A N 1
ATOM 941 C CA . LEU A 1 127 ? 14.442 -9.786 -7.892 1.00 58.69 127 LEU A CA 1
ATOM 942 C C . LEU A 1 127 ? 14.238 -10.862 -8.968 1.00 58.69 127 LEU A C 1
ATOM 944 O O . LEU A 1 127 ? 13.572 -10.595 -9.962 1.00 58.69 127 LEU A O 1
ATOM 948 N N . SER A 1 128 ? 14.689 -12.098 -8.712 1.00 57.81 128 SER A N 1
ATOM 949 C CA . SER A 1 128 ? 14.514 -13.222 -9.643 1.00 57.81 128 SER A CA 1
ATOM 950 C C . SER A 1 128 ? 13.046 -13.517 -9.958 1.00 57.81 128 SER A C 1
ATOM 952 O O . SER A 1 128 ? 12.700 -13.741 -11.111 1.00 57.81 128 SER A O 1
ATOM 954 N N . ALA A 1 129 ? 12.153 -13.428 -8.967 1.00 60.06 129 ALA A N 1
ATOM 955 C CA . ALA A 1 129 ? 10.719 -13.625 -9.194 1.00 60.06 129 ALA A CA 1
ATOM 956 C C . ALA A 1 129 ? 10.094 -12.520 -10.072 1.00 60.06 129 ALA A C 1
ATOM 958 O O . ALA A 1 129 ? 9.160 -12.778 -10.835 1.00 60.06 129 ALA A O 1
ATOM 959 N N . VAL A 1 130 ? 10.604 -11.288 -9.974 1.00 62.09 130 VAL A N 1
ATOM 960 C CA . VAL A 1 130 ? 10.163 -10.158 -10.807 1.00 62.09 130 VAL A CA 1
ATOM 961 C C . VAL A 1 130 ? 10.708 -10.289 -12.231 1.00 62.09 130 VAL A C 1
ATOM 963 O O . VAL A 1 130 ? 9.979 -10.013 -13.184 1.00 62.09 130 VAL A O 1
ATOM 966 N N . ASP A 1 131 ? 11.943 -10.767 -12.388 1.00 63.12 131 ASP A N 1
ATOM 967 C CA . ASP A 1 131 ? 12.542 -11.059 -13.692 1.00 63.12 131 ASP A CA 1
ATOM 968 C C . ASP A 1 131 ? 11.801 -12.192 -14.423 1.00 63.12 131 ASP A C 1
ATOM 970 O O . ASP A 1 131 ? 11.491 -12.059 -15.609 1.00 63.12 131 ASP A O 1
ATOM 974 N N . ASP A 1 132 ? 11.422 -13.265 -13.721 1.00 59.91 132 ASP A N 1
ATOM 975 C CA . ASP A 1 132 ? 10.587 -14.349 -14.264 1.00 59.91 132 ASP A CA 1
ATOM 976 C C . ASP A 1 132 ? 9.210 -13.843 -14.727 1.00 59.91 132 ASP A C 1
ATOM 978 O O . ASP A 1 132 ? 8.716 -14.212 -15.798 1.00 59.91 132 ASP A O 1
ATOM 982 N N . PHE A 1 133 ? 8.594 -12.940 -13.958 1.00 58.06 133 PHE A N 1
ATOM 983 C CA . PHE A 1 133 ? 7.339 -12.295 -14.344 1.00 58.06 133 PHE A CA 1
ATOM 984 C C . PHE A 1 133 ? 7.518 -11.423 -15.595 1.00 58.06 133 PHE A C 1
ATOM 986 O O . PHE A 1 133 ? 6.699 -11.484 -16.514 1.00 58.06 133 PHE A O 1
ATOM 993 N N . ALA A 1 134 ? 8.610 -10.661 -15.694 1.00 60.16 134 ALA A N 1
ATOM 994 C CA . ALA A 1 134 ? 8.927 -9.887 -16.892 1.00 60.16 134 ALA A CA 1
ATOM 995 C C . ALA A 1 134 ? 9.143 -10.793 -18.120 1.00 60.16 134 ALA A C 1
ATOM 997 O O . ALA A 1 134 ? 8.623 -10.500 -19.200 1.00 60.16 134 ALA A O 1
ATOM 998 N N . LEU A 1 135 ? 9.829 -11.927 -17.951 1.00 58.75 135 LEU A N 1
ATOM 999 C CA . LEU A 1 135 ? 10.006 -12.958 -18.979 1.00 58.75 135 LEU A CA 1
ATOM 1000 C C . LEU A 1 135 ? 8.670 -13.536 -19.455 1.00 58.75 135 LEU A C 1
ATOM 1002 O O . LEU A 1 135 ? 8.454 -13.673 -20.660 1.00 58.75 135 LEU A O 1
ATOM 1006 N N . PHE A 1 136 ? 7.743 -13.809 -18.536 1.00 56.53 136 PHE A N 1
ATOM 1007 C CA . PHE A 1 136 ? 6.397 -14.271 -18.872 1.00 56.53 136 PHE A CA 1
ATOM 1008 C C . PHE A 1 136 ? 5.617 -13.235 -19.698 1.00 56.53 136 PHE A C 1
ATOM 1010 O O . PHE A 1 136 ? 5.008 -13.587 -20.713 1.00 56.53 136 PHE A O 1
ATOM 1017 N N . PHE A 1 137 ? 5.675 -11.957 -19.309 1.00 54.66 137 PHE A N 1
ATOM 1018 C CA . PHE A 1 137 ? 5.029 -10.859 -20.037 1.00 54.66 137 PHE A CA 1
ATOM 1019 C C . PHE A 1 137 ? 5.628 -10.644 -21.428 1.00 54.66 137 PHE A C 1
ATOM 1021 O O . PHE A 1 137 ? 4.888 -10.420 -22.385 1.00 54.66 137 PHE A O 1
ATOM 1028 N N . LEU A 1 138 ? 6.951 -10.750 -21.567 1.00 54.22 138 LEU A N 1
ATOM 1029 C CA . LEU A 1 138 ? 7.612 -10.676 -22.869 1.00 54.22 138 LEU A CA 1
ATOM 1030 C C . LEU A 1 138 ? 7.242 -11.873 -23.755 1.00 54.22 138 LEU A C 1
ATOM 1032 O O . LEU A 1 138 ? 6.935 -11.676 -24.926 1.00 54.22 138 LEU A O 1
ATOM 1036 N N . ALA A 1 139 ? 7.165 -13.082 -23.194 1.00 55.47 139 ALA A N 1
ATOM 1037 C CA . ALA A 1 139 ? 6.786 -14.291 -23.929 1.00 55.47 139 ALA A CA 1
ATOM 1038 C C . ALA A 1 139 ? 5.328 -14.287 -24.436 1.00 55.47 139 ALA A C 1
ATOM 1040 O O . ALA A 1 139 ? 5.006 -15.019 -25.371 1.00 55.47 139 ALA A O 1
ATOM 1041 N N . HIS A 1 140 ? 4.451 -13.473 -23.841 1.00 50.19 140 HIS A N 1
ATOM 1042 C CA . HIS A 1 140 ? 3.037 -13.353 -24.225 1.00 50.19 140 HIS A CA 1
ATOM 1043 C C . HIS A 1 140 ? 2.721 -12.059 -24.990 1.00 50.19 140 HIS A C 1
ATOM 1045 O O . HIS A 1 140 ? 1.576 -11.855 -25.375 1.00 50.19 140 HIS A O 1
ATOM 1051 N N . ARG A 1 141 ? 3.714 -11.192 -25.238 1.00 47.72 141 ARG A N 1
ATOM 1052 C CA . ARG A 1 141 ? 3.545 -9.966 -26.036 1.00 47.72 141 ARG A CA 1
ATOM 1053 C C . ARG A 1 141 ? 3.555 -10.223 -27.552 1.00 47.72 141 ARG A C 1
ATOM 1055 O O . ARG A 1 141 ? 3.049 -9.389 -28.296 1.00 47.72 141 ARG A O 1
ATOM 1062 N N . ASP A 1 142 ? 4.091 -11.363 -27.992 1.00 43.47 142 ASP A N 1
ATOM 1063 C CA . ASP A 1 142 ? 4.203 -11.777 -29.405 1.00 43.47 142 ASP A CA 1
ATOM 1064 C C . ASP A 1 142 ? 3.102 -12.763 -29.870 1.00 43.47 142 ASP A C 1
ATOM 1066 O O . ASP A 1 142 ? 3.203 -13.341 -30.956 1.00 43.47 142 ASP A O 1
ATOM 1070 N N . ARG A 1 143 ? 2.045 -12.982 -29.073 1.00 44.06 143 ARG A N 1
ATOM 1071 C CA . ARG A 1 143 ? 0.912 -13.862 -29.414 1.00 44.06 143 ARG A CA 1
ATOM 1072 C C . ARG A 1 143 ? -0.421 -13.154 -29.212 1.00 44.06 143 ARG A C 1
ATOM 1074 O O . ARG A 1 143 ? -1.309 -13.377 -30.064 1.00 44.06 143 ARG A O 1
#

Foldseek 3Di:
DDPDDDDDDDDDDDDDDDDDDPPPDPPLWLLVLQQVVLVPDPHSVCSSVLQVVDCPPRDSQLLVSVLSVLVSVLVVLVVCLCVLVVVLVVDPDPVSNVVSVVVNVVSVVVNVVSVVLSVVSVVPPNSVVSVVVVVVVVVPVVD

Sequence (143 aa):
MIIGAVIGVVVHKRNNKSSSDPVPPPELTPATSLKAVCSVTQYPASCFSSISALEMGNTTDPAVLFKLSLRVVMNELSKLKDYPDKLIQSINDTILQDALKVCSTVFDDAVDRLNDSISSMVVGEGLSAVDDFALFFLAHRDR

Organism: NCBI:txid444605

Radius of gyration: 22.93 Å; chains: 1; bounding box: 39×32×76 Å